Protein AF-A0AAJ2NTQ9-F1 (afdb_monomer_lite)

Radius of gyration: 20.51 Å; chains: 1; bounding box: 37×29×54 Å

pLDDT: mean 96.15, std 2.9, range [87.38, 98.75]

Sequence (80 aa):
IGGGLPIGAYGGRKEIMEKVAPLGPAYQAGTMAGNPASILAGIACLEVLKQDGIYDYLDRLGAMLEEGILAAAKENGIPI

Organism: Alkalihalophilus pseudofirmus (NCBI:txid79885)

Structure (mmCIF, N/CA/C/O backbone):
data_AF-A0AAJ2NTQ9-F1
#
_entry.id   AF-A0AAJ2NTQ9-F1
#
loop_
_atom_site.group_PDB
_atom_site.id
_atom_site.type_symbol
_atom_site.label_atom_id
_atom_site.label_alt_id
_atom_site.label_comp_id
_atom_site.label_asym_id
_atom_site.label_entity_id
_atom_site.label_seq_id
_atom_site.pdbx_PDB_ins_code
_atom_site.Cartn_x
_atom_site.Cartn_y
_atom_site.Cartn_z
_atom_site.occupancy
_atom_site.B_iso_or_equiv
_atom_site.auth_seq_id
_atom_site.auth_comp_id
_atom_site.auth_asym_id
_atom_site.auth_atom_id
_atom_site.pdbx_PDB_model_num
ATOM 1 N N . ILE A 1 1 ? 1.793 -1.994 0.449 1.00 90.00 1 ILE A N 1
ATOM 2 C CA . ILE A 1 1 ? 1.943 -3.053 -0.583 1.00 90.00 1 ILE A CA 1
ATOM 3 C C . ILE A 1 1 ? 3.123 -4.005 -0.357 1.00 90.00 1 ILE A C 1
ATOM 5 O O . ILE A 1 1 ? 3.218 -4.961 -1.099 1.00 90.00 1 ILE A O 1
ATOM 9 N N . GLY A 1 2 ? 4.022 -3.777 0.613 1.00 93.56 2 GLY A N 1
ATOM 10 C CA . GLY A 1 2 ? 5.207 -4.636 0.821 1.00 93.56 2 GLY A CA 1
ATOM 11 C C . GLY A 1 2 ? 5.058 -5.702 1.895 1.00 93.56 2 GLY A C 1
ATOM 12 O O . GLY A 1 2 ? 6.060 -6.260 2.318 1.00 93.56 2 GLY A O 1
ATOM 13 N N . GLY A 1 3 ? 3.844 -5.912 2.414 1.00 95.06 3 GLY A N 1
ATOM 14 C CA . GLY A 1 3 ? 3.597 -6.881 3.486 1.00 95.06 3 GLY A CA 1
ATOM 15 C C . GLY A 1 3 ? 4.447 -6.665 4.743 1.00 95.06 3 GLY A C 1
ATOM 16 O O . GLY A 1 3 ? 4.855 -7.632 5.367 1.00 95.06 3 GLY A O 1
ATOM 17 N N . GLY A 1 4 ? 4.761 -5.409 5.084 1.00 95.31 4 GLY A N 1
ATOM 18 C CA . GLY A 1 4 ? 5.618 -5.056 6.225 1.00 95.31 4 GLY A CA 1
ATOM 19 C C . GLY A 1 4 ? 7.102 -4.856 5.891 1.00 95.31 4 GLY A C 1
ATOM 20 O O . GLY A 1 4 ? 7.838 -4.352 6.733 1.00 95.31 4 GLY A O 1
ATOM 21 N N . LEU A 1 5 ? 7.544 -5.174 4.669 1.00 97.06 5 LEU A N 1
ATOM 22 C CA . LEU A 1 5 ? 8.910 -4.908 4.206 1.00 97.06 5 LEU A CA 1
ATOM 23 C C . LEU A 1 5 ? 9.023 -3.587 3.422 1.00 97.06 5 LEU A C 1
ATOM 25 O O . LEU A 1 5 ? 8.027 -3.123 2.851 1.00 97.06 5 LEU A O 1
ATOM 29 N N . PRO A 1 6 ? 10.230 -2.979 3.346 1.00 95.00 6 PRO A N 1
ATOM 30 C CA . PRO A 1 6 ? 10.443 -1.742 2.604 1.00 95.00 6 PRO A CA 1
ATOM 31 C C . PRO A 1 6 ? 10.084 -1.902 1.127 1.00 95.00 6 PRO A C 1
ATOM 33 O O . PRO A 1 6 ? 10.670 -2.716 0.407 1.00 95.00 6 PRO A O 1
ATOM 36 N N . ILE A 1 7 ? 9.122 -1.110 0.667 1.00 93.75 7 ILE A N 1
ATOM 37 C CA . ILE A 1 7 ? 8.768 -1.010 -0.744 1.00 93.75 7 ILE A CA 1
ATOM 38 C C . ILE A 1 7 ? 8.122 0.346 -1.014 1.00 93.75 7 ILE A C 1
ATOM 40 O O . ILE A 1 7 ? 7.370 0.870 -0.191 1.00 93.75 7 ILE A O 1
ATOM 44 N N . GLY A 1 8 ? 8.385 0.883 -2.197 1.00 92.69 8 GLY A N 1
ATOM 45 C CA . GLY A 1 8 ? 7.654 2.001 -2.771 1.00 92.69 8 GLY A CA 1
ATOM 46 C C . GLY A 1 8 ? 7.257 1.641 -4.193 1.00 92.69 8 GLY A C 1
ATOM 47 O O . GLY A 1 8 ? 7.995 0.939 -4.884 1.00 92.69 8 GLY A O 1
ATOM 48 N N . ALA A 1 9 ? 6.092 2.106 -4.622 1.00 93.56 9 ALA A N 1
ATOM 49 C CA . ALA A 1 9 ? 5.668 2.014 -6.008 1.00 93.56 9 ALA A CA 1
ATOM 50 C C . ALA A 1 9 ? 4.987 3.317 -6.407 1.00 93.56 9 ALA A C 1
ATOM 52 O O . ALA A 1 9 ? 4.338 3.968 -5.589 1.00 93.56 9 ALA A O 1
ATOM 53 N N . TYR A 1 10 ? 5.125 3.668 -7.676 1.00 94.25 10 TYR A N 1
ATOM 54 C CA . TYR A 1 10 ? 4.348 4.709 -8.320 1.00 94.25 10 TYR A CA 1
ATOM 55 C C . TYR A 1 10 ? 3.762 4.128 -9.605 1.00 94.25 10 TYR A C 1
ATOM 57 O O . TYR A 1 10 ? 4.342 3.240 -10.229 1.00 94.25 10 TYR A O 1
ATOM 65 N N . GLY A 1 11 ? 2.586 4.613 -9.976 1.00 94.94 11 GLY A N 1
ATOM 66 C CA . GLY A 1 11 ? 1.874 4.198 -11.174 1.00 94.94 11 GLY A CA 1
ATOM 67 C C . GLY A 1 11 ? 1.022 5.350 -11.682 1.00 94.94 11 GLY A C 1
ATOM 68 O O . GLY A 1 11 ? 0.709 6.281 -10.940 1.00 94.94 11 GLY A O 1
ATOM 69 N N . GLY A 1 12 ? 0.664 5.311 -12.959 1.00 96.75 12 GLY A N 1
ATOM 70 C CA . GLY A 1 12 ? -0.106 6.376 -13.588 1.00 96.75 12 GLY A CA 1
ATOM 71 C C . GLY A 1 12 ? -0.512 6.022 -15.010 1.00 96.75 12 GLY A C 1
ATOM 72 O O . GLY A 1 12 ? -0.457 4.862 -15.419 1.00 96.75 12 GLY A O 1
ATOM 73 N N . ARG A 1 13 ? -0.916 7.040 -15.778 1.00 98.19 13 ARG A N 1
ATOM 74 C CA . ARG A 1 13 ? -1.257 6.873 -17.197 1.00 98.19 13 ARG A CA 1
ATOM 75 C C . ARG A 1 13 ? -0.068 6.294 -17.959 1.00 98.19 13 ARG A C 1
ATOM 77 O O . ARG A 1 13 ? 1.072 6.703 -17.739 1.00 98.19 13 ARG A O 1
ATOM 84 N N . LYS A 1 14 ? -0.352 5.387 -18.895 1.00 97.75 14 LYS A N 1
ATOM 85 C CA . LYS A 1 14 ? 0.661 4.706 -19.712 1.00 97.75 14 LYS A CA 1
ATOM 86 C C . LYS A 1 14 ? 1.625 5.688 -20.387 1.00 97.75 14 LYS A C 1
ATOM 88 O O . LYS A 1 14 ? 2.826 5.540 -20.227 1.00 97.75 14 LYS A O 1
ATOM 93 N N . GLU A 1 15 ? 1.099 6.735 -21.022 1.00 97.62 15 GLU A N 1
ATOM 94 C CA . GLU A 1 15 ? 1.886 7.781 -21.701 1.00 97.62 15 GLU A CA 1
ATOM 95 C C . GLU A 1 15 ? 2.900 8.500 -20.787 1.00 97.62 15 GLU A C 1
ATOM 97 O O . GLU A 1 15 ? 3.925 8.995 -21.256 1.00 97.62 15 GLU A O 1
ATOM 102 N N . ILE A 1 16 ? 2.630 8.538 -19.475 1.00 97.31 16 ILE A N 1
ATOM 103 C CA . ILE A 1 16 ? 3.535 9.087 -18.460 1.00 97.31 16 ILE A CA 1
ATOM 104 C C . ILE A 1 16 ? 4.548 8.026 -18.025 1.00 97.31 16 ILE A C 1
ATOM 106 O O . ILE A 1 16 ? 5.738 8.316 -17.933 1.00 97.31 16 ILE A O 1
ATOM 110 N N . MET A 1 17 ? 4.105 6.790 -17.784 1.00 97.62 17 MET A N 1
ATOM 111 C CA . MET A 1 17 ? 4.992 5.690 -17.378 1.00 97.62 17 MET A CA 1
ATOM 112 C C . MET A 1 17 ? 5.994 5.306 -18.474 1.00 97.62 17 MET A C 1
ATOM 114 O O . MET A 1 17 ? 7.122 4.941 -18.162 1.00 97.62 17 MET A O 1
ATOM 118 N N . GLU A 1 18 ? 5.650 5.490 -19.749 1.00 97.75 18 GLU A N 1
ATOM 119 C CA . GLU A 1 18 ? 6.567 5.322 -20.887 1.00 97.75 18 GLU A CA 1
ATOM 120 C C . GLU A 1 18 ? 7.709 6.354 -20.907 1.00 97.75 18 GLU A C 1
ATOM 122 O O . GLU A 1 18 ? 8.661 6.201 -21.667 1.00 97.75 18 GLU A O 1
ATOM 127 N N . LYS A 1 19 ? 7.662 7.397 -20.064 1.00 97.12 19 LYS A N 1
ATOM 128 C CA . LYS A 1 19 ? 8.788 8.326 -19.882 1.00 97.12 19 LYS A CA 1
ATOM 129 C C . LYS A 1 19 ? 9.862 7.795 -18.934 1.00 97.12 19 LYS A C 1
ATOM 131 O O . LYS A 1 19 ? 10.944 8.375 -18.914 1.00 97.12 19 LYS A O 1
ATOM 136 N N . VAL A 1 20 ? 9.595 6.736 -18.172 1.00 96.25 20 VAL A N 1
ATOM 137 C CA . VAL A 1 20 ? 10.533 6.151 -17.201 1.00 96.25 20 VAL A CA 1
ATOM 138 C C . VAL A 1 20 ? 11.548 5.256 -17.913 1.00 96.25 20 VAL A C 1
ATOM 140 O O . VAL A 1 20 ? 11.197 4.504 -18.822 1.00 96.25 20 VAL A O 1
ATOM 143 N N . ALA A 1 21 ? 12.812 5.314 -17.501 1.00 94.88 21 ALA A N 1
ATOM 144 C CA . ALA A 1 21 ? 13.855 4.431 -18.008 1.00 94.88 21 ALA A CA 1
ATOM 145 C C . ALA A 1 21 ? 13.497 2.946 -17.763 1.00 94.88 21 ALA A C 1
ATOM 147 O O . ALA A 1 21 ? 12.948 2.613 -16.713 1.00 94.88 21 ALA A O 1
ATOM 148 N N . PRO A 1 22 ? 13.802 2.033 -18.703 1.00 92.00 22 PRO A N 1
ATOM 149 C CA . PRO A 1 22 ? 14.565 2.248 -19.937 1.00 92.00 22 PRO A CA 1
ATOM 150 C C . PRO A 1 22 ? 13.730 2.744 -21.134 1.00 92.00 22 PRO A C 1
ATOM 152 O O . PRO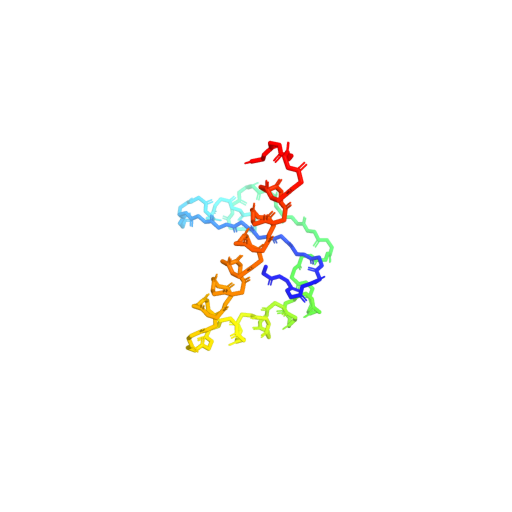 A 1 22 ? 14.292 2.970 -22.200 1.00 92.00 22 PRO A O 1
ATOM 155 N N . LEU A 1 23 ? 12.409 2.897 -20.991 1.00 94.00 23 LEU A N 1
ATOM 156 C CA . LEU A 1 23 ? 11.510 3.265 -22.096 1.00 94.00 23 LEU A CA 1
ATOM 157 C C . LEU A 1 23 ? 11.582 4.753 -22.459 1.00 94.00 23 LEU A C 1
ATOM 159 O O . LEU A 1 23 ? 11.384 5.121 -23.616 1.00 94.00 23 LEU A O 1
ATOM 163 N N . GLY A 1 24 ? 11.892 5.600 -21.482 1.00 95.19 24 GLY A N 1
ATOM 164 C CA . GLY A 1 24 ? 12.033 7.034 -21.676 1.00 95.19 24 GLY A CA 1
ATOM 165 C C . GLY A 1 24 ? 13.179 7.650 -20.873 1.00 95.19 24 GLY A C 1
ATOM 166 O O . GLY A 1 24 ? 13.949 6.946 -20.220 1.00 95.19 24 GLY A O 1
ATOM 167 N N . PRO A 1 25 ? 13.322 8.983 -20.940 1.00 95.88 25 PRO A N 1
ATOM 168 C CA . PRO A 1 25 ? 14.497 9.683 -20.427 1.00 95.88 25 PRO A CA 1
ATOM 169 C C . PRO A 1 25 ? 14.506 9.868 -18.903 1.00 95.88 25 PRO A C 1
ATOM 171 O O . PRO A 1 25 ? 15.535 10.248 -18.347 1.00 95.88 25 PRO A O 1
ATOM 174 N N . ALA A 1 26 ? 13.383 9.655 -18.213 1.00 96.25 26 ALA A N 1
ATOM 175 C CA . ALA A 1 26 ? 13.309 9.844 -16.771 1.00 96.25 26 ALA A CA 1
ATOM 176 C C . ALA A 1 26 ? 13.997 8.675 -16.059 1.00 96.25 26 ALA A C 1
ATOM 178 O O . ALA A 1 26 ? 13.449 7.577 -15.957 1.00 96.25 26 ALA A O 1
ATOM 179 N N . TYR A 1 27 ? 15.214 8.914 -15.574 1.00 94.25 27 TYR A N 1
ATOM 180 C CA . TYR A 1 27 ? 15.991 7.903 -14.871 1.00 94.25 27 TYR A CA 1
ATOM 181 C C . TYR A 1 27 ? 15.315 7.501 -13.561 1.00 94.25 27 TYR A C 1
ATOM 183 O O . TYR A 1 27 ? 15.060 8.335 -12.691 1.00 94.25 27 TYR A O 1
ATOM 191 N N . GLN A 1 28 ? 15.087 6.202 -13.408 1.00 91.94 28 GLN A N 1
ATOM 192 C CA . GLN A 1 28 ? 14.703 5.601 -12.147 1.00 91.94 28 GLN A CA 1
ATOM 193 C C . GLN A 1 28 ? 15.482 4.303 -11.974 1.00 91.94 28 GLN A C 1
ATOM 195 O O . GLN A 1 28 ? 15.486 3.438 -12.844 1.00 91.94 28 GLN A O 1
ATOM 200 N N . ALA A 1 29 ? 16.163 4.191 -10.839 1.00 88.12 29 ALA A N 1
ATOM 201 C CA . ALA A 1 29 ? 16.864 2.989 -10.431 1.00 88.12 29 ALA A CA 1
ATOM 202 C C . ALA A 1 29 ? 16.936 2.936 -8.906 1.00 88.12 29 ALA A C 1
ATOM 204 O O . ALA A 1 29 ? 16.802 3.950 -8.219 1.00 88.12 29 ALA A O 1
ATOM 205 N N . GLY A 1 30 ? 17.187 1.748 -8.375 1.00 88.50 30 GLY A N 1
ATOM 206 C CA . GLY A 1 30 ? 17.475 1.551 -6.964 1.00 88.50 30 GLY A CA 1
ATOM 207 C C . GLY A 1 30 ? 17.976 0.137 -6.735 1.00 88.50 30 GLY A C 1
ATOM 208 O O . GLY A 1 30 ? 17.408 -0.807 -7.275 1.00 88.50 30 GLY A O 1
ATOM 209 N N . THR A 1 31 ? 19.022 -0.018 -5.924 1.00 91.75 31 THR A N 1
ATOM 210 C CA . THR A 1 31 ? 19.695 -1.309 -5.693 1.00 91.75 31 THR A CA 1
ATOM 211 C C . THR A 1 31 ? 18.738 -2.411 -5.235 1.00 91.75 31 THR A C 1
ATOM 213 O O . THR A 1 31 ? 18.917 -3.568 -5.588 1.00 91.75 31 THR A O 1
ATOM 216 N N . MET A 1 32 ? 17.710 -2.047 -4.463 1.00 89.38 32 MET A N 1
ATOM 217 C CA . MET A 1 32 ? 16.717 -2.976 -3.904 1.00 89.38 32 MET A CA 1
ATOM 218 C C . MET A 1 32 ? 15.324 -2.809 -4.524 1.00 89.38 32 MET A C 1
ATOM 220 O O . MET A 1 32 ? 14.337 -3.323 -3.983 1.00 89.38 32 MET A O 1
ATOM 224 N N . ALA A 1 33 ? 15.223 -2.081 -5.641 1.00 87.38 33 ALA A N 1
ATOM 225 C CA . ALA A 1 33 ? 13.972 -1.961 -6.375 1.00 87.38 33 ALA A CA 1
ATOM 226 C C . ALA A 1 33 ? 13.548 -3.349 -6.877 1.00 87.38 33 ALA A C 1
ATOM 228 O O . ALA A 1 33 ? 14.311 -4.033 -7.552 1.00 87.38 33 ALA A O 1
ATOM 229 N N . GLY A 1 34 ? 12.341 -3.777 -6.503 1.00 89.06 34 GLY A N 1
ATOM 230 C CA . GLY A 1 34 ? 11.828 -5.098 -6.870 1.00 89.06 34 GLY A CA 1
ATOM 231 C C . GLY A 1 34 ? 12.514 -6.275 -6.166 1.00 89.06 34 GLY A C 1
ATOM 232 O O . GLY A 1 34 ? 12.466 -7.385 -6.689 1.00 89.06 34 GLY A O 1
ATOM 233 N N . ASN A 1 35 ? 13.155 -6.068 -5.006 1.00 95.25 35 ASN A N 1
ATOM 234 C CA . ASN A 1 35 ? 13.793 -7.173 -4.284 1.00 95.25 35 ASN A CA 1
ATOM 23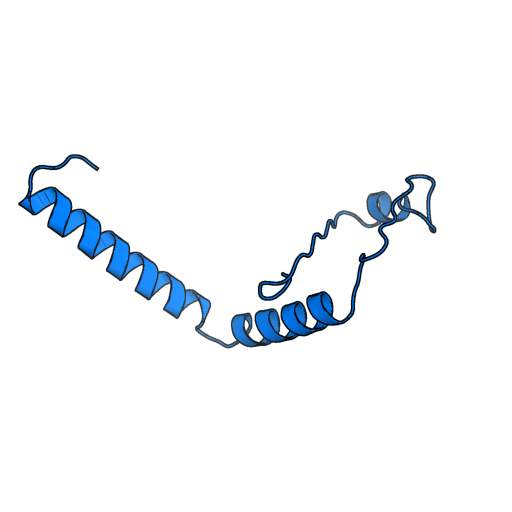5 C C . ASN A 1 35 ? 12.782 -8.309 -3.972 1.00 95.25 35 ASN A C 1
ATOM 237 O O . ASN A 1 35 ? 11.650 -8.017 -3.567 1.00 95.25 35 ASN A O 1
ATOM 241 N N . PRO A 1 36 ? 13.164 -9.596 -4.116 1.00 96.44 36 PRO A N 1
ATOM 242 C CA . PRO A 1 36 ? 12.216 -10.706 -4.003 1.00 96.44 36 PRO A CA 1
ATOM 243 C C . PRO A 1 36 ? 11.489 -10.797 -2.658 1.00 96.44 36 PRO A C 1
ATOM 245 O O . PRO A 1 36 ? 10.321 -11.170 -2.628 1.00 96.44 36 PRO A O 1
ATOM 248 N N . ALA A 1 37 ? 12.145 -10.429 -1.553 1.00 96.31 37 ALA A N 1
ATOM 249 C CA . ALA A 1 37 ? 11.539 -10.497 -0.226 1.00 96.31 37 ALA A CA 1
ATOM 250 C C . ALA A 1 37 ? 10.345 -9.537 -0.107 1.00 96.31 37 ALA A C 1
ATOM 252 O O . ALA A 1 37 ? 9.243 -9.971 0.233 1.00 96.31 37 ALA A O 1
ATOM 253 N N . SER A 1 38 ? 10.528 -8.258 -0.457 1.00 96.38 38 SER A N 1
ATOM 254 C CA . SER A 1 38 ? 9.443 -7.270 -0.433 1.00 96.38 38 SER A CA 1
ATOM 255 C C . SER A 1 38 ? 8.318 -7.612 -1.410 1.00 96.38 38 SER A C 1
ATOM 257 O O . SER A 1 38 ? 7.151 -7.376 -1.101 1.00 96.38 38 SER A O 1
ATOM 259 N N . ILE A 1 39 ? 8.649 -8.172 -2.580 1.00 96.88 39 ILE A N 1
ATOM 260 C CA . ILE A 1 39 ? 7.647 -8.573 -3.576 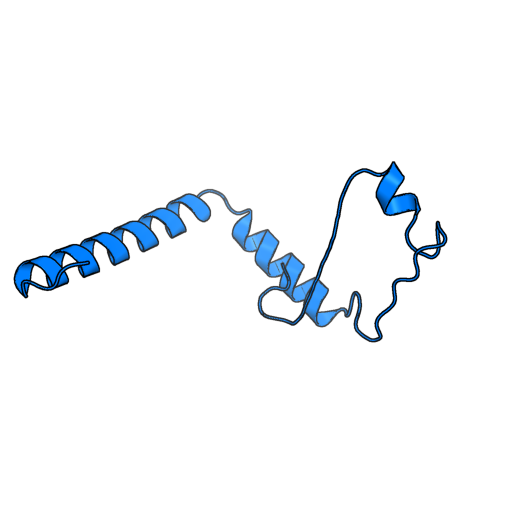1.00 96.88 39 ILE A CA 1
ATOM 261 C C . ILE A 1 39 ? 6.801 -9.745 -3.069 1.00 96.88 39 ILE A C 1
ATOM 263 O O . ILE A 1 39 ? 5.576 -9.657 -3.109 1.00 96.88 39 ILE A O 1
ATOM 267 N N . LEU A 1 40 ? 7.419 -10.806 -2.540 1.00 97.88 40 LEU A N 1
ATOM 268 C CA . LEU A 1 40 ? 6.689 -11.973 -2.031 1.00 97.88 40 LEU A CA 1
ATOM 269 C C . LEU A 1 40 ? 5.840 -11.629 -0.802 1.00 97.88 40 LEU A C 1
ATOM 271 O O . LEU A 1 40 ? 4.669 -12.004 -0.752 1.00 97.88 40 LEU A O 1
ATOM 275 N N . ALA A 1 41 ? 6.386 -10.865 0.150 1.00 98.00 41 ALA A N 1
ATOM 276 C CA . ALA A 1 41 ? 5.622 -10.389 1.304 1.00 98.00 41 ALA A CA 1
ATOM 277 C C . ALA A 1 41 ? 4.437 -9.511 0.867 1.00 98.00 41 ALA A C 1
ATOM 279 O O . ALA A 1 41 ? 3.334 -9.623 1.403 1.00 98.00 41 ALA A O 1
ATOM 280 N N . GLY A 1 42 ? 4.648 -8.665 -0.143 1.00 97.75 42 GLY A N 1
ATOM 281 C CA . GLY A 1 42 ? 3.598 -7.857 -0.747 1.00 97.75 42 GLY A CA 1
ATOM 282 C C . GLY A 1 42 ? 2.480 -8.678 -1.379 1.00 97.75 42 GLY A C 1
ATOM 283 O O . GLY A 1 42 ? 1.312 -8.420 -1.093 1.00 97.75 42 GLY A O 1
ATOM 284 N N . ILE A 1 43 ? 2.827 -9.680 -2.190 1.00 97.88 43 ILE A N 1
ATOM 285 C CA . ILE A 1 43 ? 1.861 -10.587 -2.826 1.00 97.88 43 ILE A CA 1
ATOM 286 C C . ILE A 1 43 ? 1.042 -11.320 -1.761 1.00 97.88 43 ILE A C 1
ATOM 288 O O . ILE A 1 43 ? -0.180 -11.217 -1.786 1.00 97.88 43 ILE A O 1
ATOM 292 N N . ALA A 1 44 ? 1.694 -11.957 -0.784 1.00 98.12 44 ALA A N 1
ATOM 293 C CA . ALA A 1 44 ? 1.005 -12.679 0.288 1.00 98.12 44 ALA A CA 1
ATOM 294 C C . 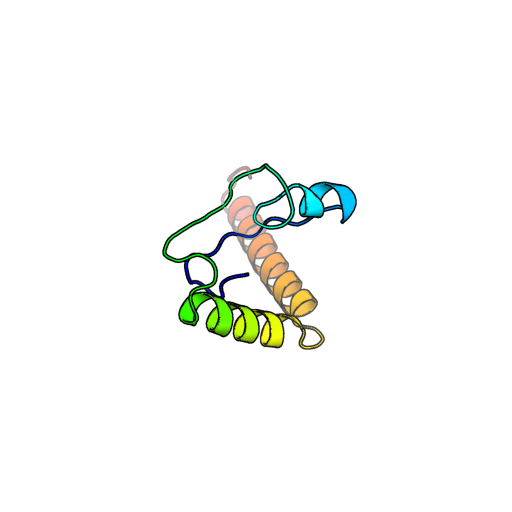ALA A 1 44 ? 0.054 -11.767 1.086 1.00 98.12 44 ALA A C 1
ATOM 296 O O . ALA A 1 44 ? -1.080 -12.134 1.384 1.00 98.12 44 ALA A O 1
ATOM 297 N N . CYS A 1 45 ? 0.484 -10.538 1.390 1.00 97.69 45 CYS A N 1
ATOM 298 C CA . CYS A 1 45 ? -0.363 -9.543 2.045 1.00 97.69 45 CYS A CA 1
ATOM 299 C C . CYS A 1 45 ? -1.601 -9.199 1.202 1.00 97.69 45 CYS A C 1
ATOM 301 O O . CYS A 1 45 ? -2.710 -9.162 1.732 1.00 97.69 45 CYS A O 1
ATOM 303 N N . LEU A 1 46 ? -1.436 -8.974 -0.104 1.00 97.31 46 LEU A N 1
ATOM 304 C CA . LEU A 1 46 ? -2.553 -8.667 -1.000 1.00 97.31 46 LEU A CA 1
ATOM 305 C C . LEU A 1 46 ? -3.489 -9.864 -1.199 1.00 97.31 46 LEU A C 1
ATOM 307 O O . LEU A 1 46 ? -4.691 -9.662 -1.326 1.00 97.31 46 LEU A O 1
ATOM 311 N N . GLU A 1 47 ? -2.979 -11.094 -1.210 1.00 98.06 47 GLU A N 1
ATOM 312 C CA . GLU A 1 47 ? -3.805 -12.305 -1.271 1.00 98.06 47 GLU A CA 1
ATOM 313 C C . GLU A 1 47 ? -4.732 -12.418 -0.061 1.00 98.06 47 GLU A C 1
ATOM 315 O O . GLU A 1 47 ? -5.914 -12.704 -0.238 1.00 98.06 47 GLU A O 1
ATOM 320 N N . VAL A 1 48 ? -4.228 -12.123 1.142 1.00 97.69 48 VAL A N 1
ATOM 321 C CA . VAL A 1 48 ? -5.059 -12.050 2.352 1.00 97.69 48 VAL A CA 1
ATOM 322 C C . VAL A 1 48 ? -6.082 -10.923 2.232 1.00 97.69 48 VAL A C 1
ATOM 324 O O . VAL A 1 48 ? -7.265 -11.159 2.436 1.00 97.69 48 VAL A O 1
ATOM 327 N N . LEU A 1 49 ? -5.663 -9.715 1.842 1.00 97.31 49 LEU A N 1
ATOM 328 C CA . LEU A 1 49 ? -6.569 -8.562 1.722 1.00 97.31 49 LEU A CA 1
ATOM 329 C C . LEU A 1 49 ? -7.663 -8.741 0.657 1.00 97.31 49 LEU A C 1
ATOM 331 O O . LEU A 1 49 ? -8.700 -8.091 0.739 1.00 97.31 49 LEU A O 1
ATOM 335 N N . LYS A 1 50 ? -7.443 -9.602 -0.341 1.00 97.19 50 LYS A N 1
ATOM 336 C CA . LYS A 1 50 ? -8.429 -9.928 -1.381 1.00 97.19 50 LYS A CA 1
ATOM 337 C C . LYS A 1 50 ? -9.482 -10.944 -0.940 1.00 97.19 50 LYS A C 1
ATOM 339 O O . LYS A 1 50 ? -10.406 -11.183 -1.711 1.00 97.19 50 LYS A O 1
ATOM 344 N N . GLN A 1 51 ? -9.330 -11.575 0.224 1.00 98.12 51 GLN A N 1
ATOM 345 C CA . GLN A 1 51 ? -10.347 -12.485 0.743 1.00 98.12 51 GLN A CA 1
ATOM 346 C C . GLN A 1 51 ? -11.625 -11.705 1.074 1.00 98.12 51 GLN A C 1
ATOM 348 O O . GLN A 1 51 ? -11.572 -10.581 1.580 1.00 98.12 51 GLN A O 1
ATOM 353 N N . ASP A 1 52 ? -12.774 -12.314 0.789 1.00 98.25 52 ASP A N 1
ATOM 354 C CA . ASP A 1 52 ? -14.073 -11.678 0.994 1.00 98.25 52 ASP A CA 1
ATOM 355 C C . ASP A 1 52 ? -14.286 -11.306 2.469 1.00 98.25 52 ASP A C 1
ATOM 357 O O . ASP A 1 52 ? -13.970 -12.072 3.381 1.00 98.25 52 ASP A O 1
ATOM 361 N N . GLY A 1 53 ? -14.830 -10.111 2.705 1.00 97.94 53 GLY A N 1
ATOM 362 C CA . GLY A 1 53 ? -15.178 -9.624 4.042 1.00 97.94 53 GLY A CA 1
ATOM 363 C C . GLY A 1 53 ? -14.004 -9.160 4.910 1.00 97.94 53 GLY A C 1
ATOM 364 O O . GLY A 1 53 ? -14.235 -8.735 6.041 1.00 97.94 53 GLY A O 1
ATOM 365 N N . ILE A 1 54 ? -12.754 -9.190 4.425 1.00 98.25 54 ILE A N 1
ATOM 366 C CA . ILE A 1 54 ? -11.606 -8.703 5.210 1.00 98.25 54 ILE A CA 1
ATOM 367 C C . ILE A 1 54 ? -11.723 -7.211 5.518 1.00 98.25 54 ILE A C 1
ATOM 369 O O . ILE A 1 54 ? -11.514 -6.815 6.661 1.00 98.25 54 ILE A O 1
ATOM 373 N N . TYR A 1 55 ? -12.085 -6.384 4.537 1.00 98.06 55 TYR A N 1
ATOM 374 C CA . TYR A 1 55 ? -12.245 -4.948 4.770 1.00 98.06 55 TYR A CA 1
ATOM 375 C C . TYR A 1 55 ? -13.418 -4.645 5.707 1.00 98.06 55 TYR A C 1
ATOM 377 O O . TYR A 1 55 ? -13.234 -3.891 6.655 1.00 98.06 55 TYR A O 1
ATOM 385 N N . ASP A 1 56 ? -14.557 -5.325 5.545 1.00 98.38 56 ASP A N 1
ATOM 386 C CA . ASP A 1 56 ? -15.698 -5.185 6.462 1.00 98.38 56 ASP A CA 1
ATOM 387 C C . ASP A 1 56 ? -15.322 -5.578 7.900 1.00 98.38 56 ASP A C 1
ATOM 389 O O . ASP A 1 56 ? -15.728 -4.944 8.877 1.00 98.38 56 ASP A O 1
ATOM 393 N N . TYR A 1 57 ? -14.513 -6.632 8.049 1.00 98.38 57 TYR A N 1
ATOM 394 C CA . TYR A 1 57 ? -13.994 -7.053 9.344 1.00 98.38 57 TYR A CA 1
ATOM 395 C C . TYR A 1 57 ? -13.071 -5.996 9.965 1.00 98.38 57 TYR A C 1
ATOM 397 O O . TYR A 1 57 ? -13.201 -5.714 11.159 1.00 98.38 57 TYR A O 1
ATOM 405 N N . LEU A 1 58 ? -12.167 -5.402 9.177 1.00 98.31 58 LEU A N 1
ATOM 406 C CA . LEU A 1 58 ? -11.280 -4.326 9.632 1.00 98.31 58 LEU A CA 1
ATOM 407 C C . LEU A 1 58 ? -12.071 -3.079 10.042 1.00 98.31 58 LEU A C 1
ATOM 409 O O . LEU A 1 58 ? -11.799 -2.529 11.110 1.00 98.31 58 LEU A O 1
ATOM 413 N N . ASP A 1 59 ? -13.077 -2.688 9.261 1.00 98.62 59 ASP A N 1
ATOM 414 C CA . ASP A 1 59 ? -13.949 -1.551 9.571 1.00 98.62 59 ASP A CA 1
ATOM 415 C C . ASP A 1 59 ? -14.709 -1.777 10.878 1.00 98.62 59 ASP A C 1
ATOM 417 O O . ASP A 1 59 ? -14.739 -0.900 11.742 1.00 98.62 59 ASP A O 1
ATOM 421 N N . ARG A 1 60 ? -15.245 -2.986 11.092 1.00 98.75 60 ARG A N 1
ATOM 422 C CA . ARG A 1 60 ? -15.910 -3.334 12.355 1.00 98.75 60 ARG A CA 1
ATOM 423 C C . ARG A 1 60 ? -14.967 -3.212 13.552 1.00 98.75 60 ARG A C 1
ATOM 425 O O . ARG A 1 60 ? -15.372 -2.697 14.590 1.00 98.75 60 ARG A O 1
ATOM 432 N N . LEU A 1 61 ? -13.728 -3.692 13.434 1.00 98.69 61 LEU A N 1
ATOM 433 C CA . LEU A 1 61 ? -12.741 -3.560 14.511 1.00 98.69 61 LEU A CA 1
ATOM 434 C C . LEU A 1 61 ? -12.374 -2.094 14.775 1.00 98.69 61 LEU A C 1
ATOM 436 O O . LEU A 1 61 ? -12.229 -1.709 15.935 1.00 98.69 61 LEU A O 1
ATOM 440 N N . GLY A 1 62 ? -12.245 -1.287 13.719 1.00 98.62 62 GLY A N 1
ATOM 441 C CA . GLY A 1 62 ? -12.013 0.152 13.825 1.00 98.62 62 GLY A CA 1
ATOM 442 C C . GLY A 1 62 ? -13.147 0.860 14.565 1.00 98.62 62 GLY A C 1
ATOM 443 O O . GLY A 1 62 ? -12.881 1.568 15.534 1.00 98.62 62 GLY A O 1
ATOM 444 N N . ALA A 1 63 ? -14.397 0.590 14.181 1.00 98.69 63 ALA A N 1
ATOM 445 C CA . ALA A 1 63 ? -15.582 1.147 14.831 1.00 98.69 63 ALA A CA 1
ATOM 446 C C . ALA A 1 63 ? -15.664 0.755 16.315 1.00 98.69 63 ALA A C 1
ATOM 448 O O . ALA A 1 63 ? -15.885 1.607 17.169 1.00 98.69 63 ALA A O 1
ATOM 449 N N . MET A 1 64 ? -15.398 -0.514 16.647 1.00 98.75 64 MET A N 1
ATOM 450 C CA . MET A 1 64 ? -15.358 -0.965 18.044 1.00 98.75 64 MET A CA 1
ATOM 451 C C . MET A 1 64 ? -14.309 -0.209 18.873 1.00 98.75 64 MET A C 1
ATOM 453 O O . MET A 1 64 ? -14.556 0.124 20.034 1.00 98.75 64 MET A O 1
ATOM 457 N N . LEU A 1 65 ? -13.128 0.045 18.299 1.00 98.62 65 LEU A N 1
ATOM 458 C CA . LEU A 1 65 ? -12.070 0.796 18.972 1.00 98.62 65 LEU A CA 1
ATOM 459 C C . LEU A 1 65 ? -12.462 2.266 19.163 1.00 98.62 65 LEU A C 1
ATOM 461 O O . LEU A 1 65 ? -12.288 2.805 20.255 1.00 98.62 65 LEU A O 1
ATOM 465 N N . GLU A 1 66 ? -12.999 2.898 18.121 1.00 98.44 66 GLU A N 1
ATOM 466 C CA . GLU A 1 66 ? -13.479 4.281 18.153 1.00 98.44 66 GLU A CA 1
ATOM 467 C C . GLU A 1 66 ? -14.575 4.470 19.209 1.00 98.44 66 GLU A C 1
ATOM 469 O O . GLU A 1 66 ? -14.440 5.326 20.086 1.00 98.44 66 GLU A O 1
ATOM 474 N N . GLU A 1 67 ? -15.615 3.631 19.190 1.00 98.50 67 GLU A N 1
ATOM 475 C CA . GLU A 1 67 ? -16.713 3.667 20.162 1.00 98.50 67 GLU A CA 1
ATOM 476 C C . GLU A 1 67 ? -16.201 3.532 21.600 1.00 98.50 67 GLU A C 1
ATOM 478 O O . GLU A 1 67 ? -16.615 4.289 22.483 1.00 98.50 67 GLU A O 1
ATOM 483 N N . GLY A 1 68 ? -15.266 2.606 21.837 1.00 98.44 68 GLY A N 1
ATOM 484 C CA . GLY A 1 68 ? -14.659 2.408 23.151 1.00 98.44 68 GLY A CA 1
ATOM 485 C C . GLY A 1 68 ? -13.875 3.630 23.637 1.00 98.44 68 GLY A C 1
ATOM 486 O O . GLY A 1 68 ? -14.010 4.028 24.797 1.00 98.44 68 GLY A O 1
ATOM 487 N N . ILE A 1 69 ? -13.089 4.258 22.756 1.00 98.50 69 ILE A N 1
ATOM 488 C CA . ILE A 1 69 ? -12.332 5.477 23.081 1.00 98.50 69 ILE A CA 1
ATOM 489 C C . ILE A 1 69 ? -13.287 6.635 23.398 1.00 98.50 69 ILE A C 1
ATOM 491 O O . ILE A 1 69 ? -13.108 7.310 24.414 1.00 98.50 69 ILE A O 1
ATOM 495 N N . LEU A 1 70 ? -14.321 6.842 22.577 1.00 98.44 70 LEU A N 1
ATOM 496 C CA . LEU A 1 70 ? -15.307 7.910 22.770 1.00 98.44 70 LEU A CA 1
ATOM 497 C C . LEU A 1 70 ? -16.103 7.737 24.068 1.00 98.44 70 LEU A C 1
ATOM 499 O O . LEU A 1 70 ? -16.323 8.709 24.796 1.00 98.44 70 LEU A O 1
ATOM 503 N N . ALA A 1 71 ? -16.511 6.507 24.386 1.00 98.19 71 ALA A N 1
ATOM 504 C CA . ALA A 1 71 ? -17.204 6.204 25.633 1.00 98.19 71 ALA A CA 1
ATOM 505 C C . ALA A 1 71 ? -16.327 6.525 26.853 1.00 98.19 71 ALA A C 1
ATOM 507 O O . ALA A 1 71 ? -16.757 7.270 27.736 1.00 98.19 71 ALA A O 1
ATOM 508 N N . ALA A 1 72 ? -15.077 6.052 26.865 1.00 98.38 72 ALA A N 1
ATOM 509 C CA . ALA A 1 72 ? -14.147 6.307 27.963 1.00 98.38 72 ALA A CA 1
ATOM 510 C C . ALA A 1 72 ? -13.826 7.804 28.122 1.00 98.38 72 ALA A C 1
ATOM 512 O O . ALA A 1 72 ? -13.772 8.315 29.245 1.00 98.38 72 ALA A O 1
ATOM 513 N N . ALA A 1 73 ? -13.647 8.529 27.015 1.00 98.25 73 ALA A N 1
ATOM 514 C CA . ALA A 1 73 ? -13.422 9.971 27.043 1.00 98.25 73 ALA A CA 1
ATOM 515 C C . ALA A 1 7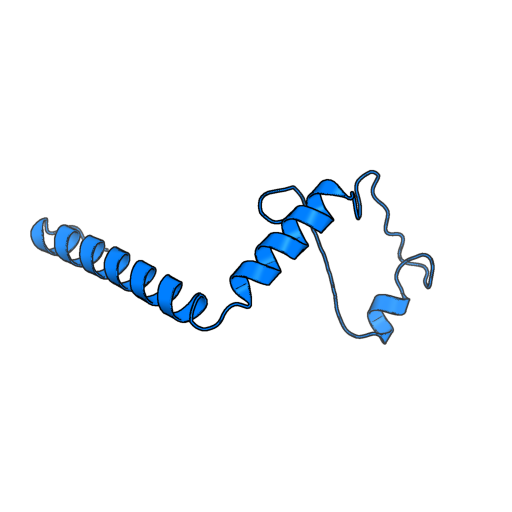3 ? -14.625 10.715 27.642 1.00 98.25 73 ALA A C 1
ATOM 517 O O . ALA A 1 73 ? -14.455 11.547 28.537 1.00 98.25 73 ALA A O 1
ATOM 518 N N . LYS A 1 74 ? -15.847 10.349 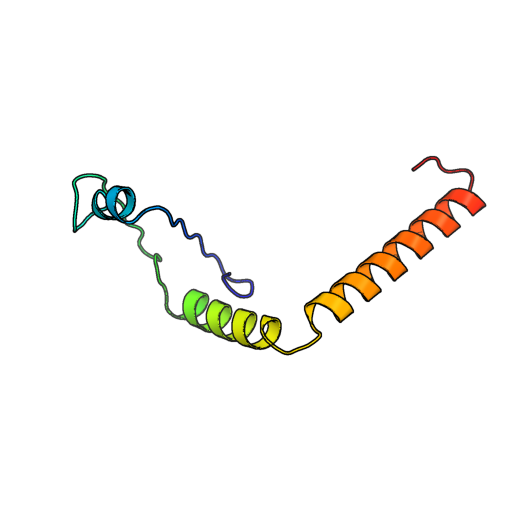27.232 1.00 97.94 74 LYS A N 1
ATOM 519 C CA . LYS A 1 74 ? -17.093 10.909 27.769 1.00 97.94 74 LYS A CA 1
ATOM 520 C C . LYS A 1 74 ? -17.254 10.647 29.267 1.00 97.94 74 LYS A C 1
ATOM 522 O O . LYS A 1 74 ? -17.615 11.566 29.998 1.00 97.94 74 LYS A O 1
ATOM 527 N N . GLU A 1 75 ? -16.980 9.428 29.726 1.00 98.31 75 GLU A N 1
ATOM 528 C CA . GLU A 1 75 ? -17.047 9.061 31.149 1.00 98.31 75 GLU A CA 1
ATOM 529 C C . GLU A 1 75 ? -16.092 9.888 32.015 1.00 98.31 75 GLU A C 1
ATOM 531 O O . GLU A 1 75 ? -16.420 10.227 33.151 1.00 98.31 75 GLU A O 1
ATOM 536 N N . ASN A 1 76 ? -14.934 10.257 31.465 1.00 98.12 76 ASN A N 1
ATOM 537 C CA . ASN A 1 76 ? -13.904 11.011 32.176 1.00 98.12 76 ASN A CA 1
ATOM 538 C C . ASN A 1 76 ? -13.937 12.523 31.886 1.00 98.12 76 ASN A C 1
ATOM 540 O O . ASN A 1 76 ? -13.073 13.255 32.367 1.00 98.12 76 ASN A O 1
ATOM 544 N N . GLY A 1 77 ? -14.910 13.009 31.105 1.00 97.31 77 GLY A N 1
ATOM 545 C CA . GLY A 1 77 ? -15.024 14.426 30.741 1.00 97.31 77 GLY A CA 1
ATOM 546 C C . GLY A 1 77 ? -13.861 14.952 29.890 1.00 97.31 77 GLY A C 1
ATOM 547 O O . GLY A 1 77 ? -13.561 16.145 29.934 1.00 97.31 77 GLY A O 1
ATOM 548 N N . ILE A 1 78 ? -13.190 14.075 29.141 1.00 97.69 78 ILE A N 1
ATOM 549 C CA . ILE A 1 78 ? -12.073 14.424 28.259 1.00 97.69 78 ILE A CA 1
ATOM 550 C C . ILE A 1 78 ? -12.640 14.788 26.877 1.00 97.69 78 ILE A C 1
ATOM 552 O O . ILE A 1 78 ? -13.339 13.964 26.286 1.00 97.69 78 ILE A O 1
ATOM 556 N N . PRO A 1 79 ? -12.362 15.989 26.339 1.00 93.38 79 PRO A N 1
ATOM 557 C CA . PRO A 1 79 ? -12.809 16.366 25.004 1.00 93.38 79 PRO A CA 1
ATOM 558 C C . PRO A 1 79 ? -11.927 15.713 23.931 1.00 93.38 79 PRO A C 1
ATOM 560 O O . PRO A 1 79 ? -10.710 15.917 23.920 1.00 93.38 79 PRO A O 1
ATOM 563 N N . ILE A 1 80 ? -12.552 14.960 23.026 1.00 89.25 80 ILE A N 1
ATOM 564 C CA . ILE A 1 80 ? -11.959 14.376 21.815 1.00 89.25 80 ILE A CA 1
ATOM 565 C C . ILE A 1 80 ? -13.024 14.250 20.726 1.00 89.25 80 ILE A C 1
ATOM 567 O O . ILE A 1 80 ? -14.214 14.113 21.095 1.00 89.25 80 ILE A O 1
#

InterPro domains:
  IPR005814 Aminotransferase class-III [PF00202] (1-75)
  IPR015421 Pyridoxal phosphate-dependent transferase, major domain [G3DSA:3.40.640.10] (1-51)
  IPR015422 Pyridoxal phosphate-dependent transferase, small domain [G3DSA:3.90.1150.10] (52-80)
  IPR015424 Pyridoxal phosphate-dependent transferase [SSF53383] (1-78)

Foldseek 3Di:
DQLPDDDDDDDDDPVVVCCEPPSHDNDDDDPCHPPPNSVVSVVVVVVVVPDPCPVVVVVVVVVVVVVVVVVVCVVVVHDD

Secondary structure (DSSP, 8-state):
--TTS--------HHHHTTBTTTSSB----TTTT-HHHHHHHHHHHHHHTSTTHHHHHHHHHHHHHHHHHHHHHHTT---